Protein AF-A0A495ZZH0-F1 (afdb_monomer)

Radius of gyration: 15.78 Å; Cα contacts (8 Å, |Δi|>4): 90; chains: 1; bounding box: 33×30×44 Å

Structure (mmCIF, N/CA/C/O backbone):
data_AF-A0A495ZZH0-F1
#
_entry.id   AF-A0A495ZZH0-F1
#
loop_
_atom_site.group_PDB
_atom_site.id
_atom_site.type_symbol
_atom_site.label_atom_id
_atom_site.label_alt_id
_atom_site.label_comp_id
_atom_site.label_asym_id
_atom_site.label_entity_id
_atom_site.label_seq_id
_atom_site.pdbx_PDB_ins_code
_atom_site.Cartn_x
_atom_site.Cartn_y
_atom_site.Cartn_z
_atom_site.occupancy
_atom_site.B_iso_or_equiv
_atom_site.auth_seq_id
_atom_site.auth_comp_id
_atom_site.auth_asym_id
_atom_site.auth_atom_id
_atom_site.pdbx_PDB_model_num
ATOM 1 N N . MET A 1 1 ? 15.105 1.494 20.363 1.00 40.50 1 MET A N 1
ATOM 2 C CA . MET A 1 1 ? 13.890 0.752 20.747 1.00 40.50 1 MET A CA 1
ATOM 3 C C . MET A 1 1 ? 13.089 1.706 21.615 1.00 40.50 1 MET A C 1
ATOM 5 O O . MET A 1 1 ? 13.506 1.955 22.738 1.00 40.50 1 MET A O 1
ATOM 9 N N . THR A 1 2 ? 12.101 2.391 21.042 1.00 48.72 2 THR A N 1
ATOM 10 C CA . THR A 1 2 ? 11.281 3.404 21.731 1.00 48.72 2 THR A CA 1
ATOM 11 C C . THR A 1 2 ? 10.049 2.746 22.351 1.00 48.72 2 THR A C 1
ATOM 13 O O . THR A 1 2 ? 9.452 1.862 21.752 1.00 48.72 2 THR A O 1
ATOM 16 N N . ASN A 1 3 ? 9.722 3.152 23.578 1.00 58.16 3 ASN A N 1
ATOM 17 C CA . ASN A 1 3 ? 8.691 2.595 24.461 1.00 58.16 3 ASN A CA 1
ATOM 18 C C . ASN A 1 3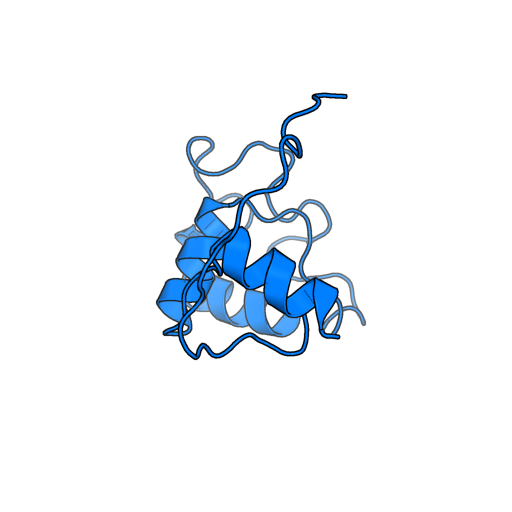 ? 7.304 3.231 24.197 1.00 58.16 3 ASN A C 1
ATOM 20 O O . ASN A 1 3 ? 6.589 3.542 25.146 1.00 58.16 3 ASN A O 1
ATOM 24 N N . ASP A 1 4 ? 6.971 3.506 22.927 1.00 65.31 4 ASP A N 1
ATOM 25 C CA . ASP A 1 4 ? 5.749 4.237 22.526 1.00 65.31 4 ASP A CA 1
ATOM 26 C C . ASP A 1 4 ? 4.458 3.410 22.689 1.00 65.31 4 ASP A C 1
ATOM 28 O O . ASP A 1 4 ? 3.361 3.956 22.658 1.00 65.31 4 ASP A O 1
ATOM 32 N N . GLU A 1 5 ? 4.581 2.108 22.956 1.00 69.19 5 GLU A N 1
ATOM 33 C CA . GLU A 1 5 ? 3.461 1.183 23.196 1.00 69.19 5 GLU A CA 1
ATOM 34 C C . GLU A 1 5 ? 2.855 1.312 24.616 1.00 69.19 5 GLU A C 1
ATOM 36 O O . GLU A 1 5 ? 1.923 0.592 24.978 1.00 69.19 5 GLU A O 1
ATOM 41 N N . GLN A 1 6 ? 3.377 2.214 25.462 1.00 73.62 6 GLN A N 1
ATOM 42 C CA . GLN A 1 6 ? 2.895 2.437 26.831 1.00 73.62 6 GLN A CA 1
ATOM 43 C C . GLN A 1 6 ? 2.411 3.880 27.073 1.00 73.62 6 GLN A C 1
ATOM 45 O O . GLN A 1 6 ? 3.005 4.832 26.567 1.00 73.62 6 GLN A O 1
ATOM 50 N N . PRO A 1 7 ? 1.406 4.090 27.951 1.00 83.81 7 PRO A N 1
ATOM 51 C CA . PRO A 1 7 ? 0.591 3.082 28.642 1.00 83.81 7 PRO A CA 1
ATO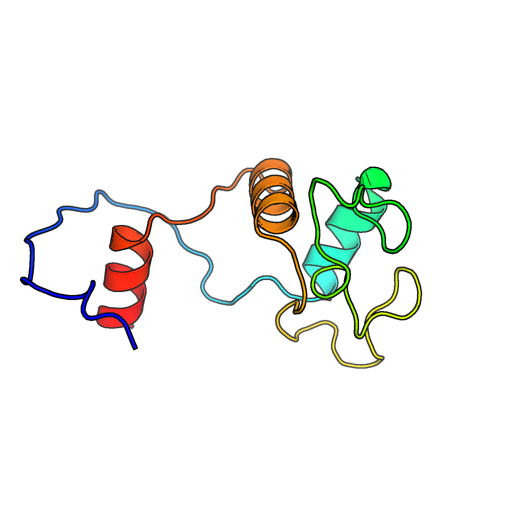M 52 C C . PRO A 1 7 ? -0.521 2.517 27.744 1.00 83.81 7 PRO A C 1
ATOM 54 O O . PRO A 1 7 ? -0.959 3.193 26.819 1.00 83.81 7 PRO A O 1
ATOM 57 N N . VAL A 1 8 ? -1.049 1.333 28.085 1.00 74.69 8 VAL A N 1
ATOM 58 C CA . VAL A 1 8 ? -2.230 0.749 27.419 1.00 74.69 8 VAL A CA 1
ATOM 59 C C . VAL A 1 8 ? -3.397 1.741 27.465 1.00 74.69 8 VAL A C 1
ATOM 61 O O . VAL A 1 8 ? -3.809 2.182 28.543 1.00 74.69 8 VAL A O 1
ATOM 64 N N . ARG A 1 9 ? -3.948 2.088 26.297 1.00 75.31 9 ARG A N 1
ATOM 65 C CA . ARG A 1 9 ? -5.106 2.984 26.162 1.00 75.31 9 ARG A CA 1
ATOM 66 C C . ARG A 1 9 ? -6.313 2.206 25.655 1.00 75.31 9 ARG A C 1
ATOM 68 O O . ARG A 1 9 ? -6.186 1.316 24.826 1.00 75.31 9 ARG A O 1
ATOM 75 N N . LYS A 1 10 ? -7.505 2.560 26.141 1.00 77.81 10 LYS A N 1
ATOM 76 C CA . LYS A 1 10 ? -8.757 2.057 25.561 1.00 77.81 10 LYS A CA 1
ATOM 77 C C . LYS A 1 10 ? -9.019 2.802 24.253 1.00 77.81 10 LYS A C 1
ATOM 79 O O . LYS A 1 10 ? -9.286 4.001 24.296 1.00 77.81 10 LYS A O 1
ATOM 84 N N . ALA A 1 11 ? -8.954 2.097 23.130 1.00 74.19 11 ALA A N 1
ATOM 85 C CA . ALA A 1 11 ? -9.400 2.581 21.830 1.00 74.19 11 ALA A CA 1
ATOM 86 C C . ALA A 1 11 ? -10.766 1.963 21.495 1.00 74.19 11 ALA A C 1
ATOM 88 O O . ALA A 1 11 ? -11.013 0.797 21.798 1.00 74.19 11 ALA A O 1
ATOM 89 N N . TYR A 1 12 ? -11.652 2.754 20.894 1.00 78.81 12 TYR A N 1
ATOM 90 C CA . TYR A 1 12 ? -12.906 2.273 20.320 1.00 78.81 12 TYR A CA 1
ATOM 91 C C . TYR A 1 12 ? -12.784 2.390 18.805 1.00 78.81 12 TYR A C 1
ATOM 93 O O . TYR A 1 12 ? -12.469 3.469 18.304 1.00 78.81 12 TYR A O 1
ATOM 101 N N . VAL A 1 13 ? -13.007 1.284 18.101 1.00 79.81 13 VAL A N 1
ATOM 102 C CA . VAL A 1 13 ? -13.044 1.229 16.637 1.00 79.81 13 VAL A CA 1
ATOM 103 C C . VAL A 1 13 ? -14.468 0.882 16.212 1.00 79.81 13 VAL A C 1
ATOM 105 O O . VAL A 1 13 ? -15.067 -0.050 16.751 1.00 79.81 13 VAL A O 1
ATOM 108 N N . ASP A 1 14 ? -15.033 1.668 15.296 1.00 85.69 14 ASP A N 1
ATOM 109 C CA . ASP A 1 14 ? -16.318 1.349 14.666 1.00 85.69 14 ASP A CA 1
ATOM 110 C C . ASP A 1 14 ? -16.163 0.139 13.735 1.00 85.69 14 ASP A C 1
ATOM 112 O O . ASP A 1 14 ? -15.050 -0.294 13.455 1.00 85.69 14 ASP A O 1
ATOM 116 N N . ALA A 1 15 ? -17.261 -0.422 13.224 1.00 86.94 15 ALA A N 1
ATOM 117 C CA . ALA A 1 15 ? -17.170 -1.499 12.240 1.00 86.94 15 ALA A CA 1
ATOM 118 C C . ALA A 1 15 ? -16.440 -1.024 10.967 1.00 86.94 15 ALA A C 1
ATOM 120 O O . ALA A 1 15 ? -16.832 -0.032 10.349 1.00 86.94 15 ALA A O 1
ATOM 121 N N . PHE A 1 16 ? -15.405 -1.757 10.553 1.00 87.19 16 PHE A N 1
ATOM 122 C CA . PHE A 1 16 ? -14.603 -1.464 9.366 1.00 87.19 16 PHE A CA 1
ATOM 123 C C . PHE A 1 16 ? -14.349 -2.732 8.543 1.00 87.19 16 PHE A C 1
ATOM 125 O O . PHE A 1 16 ? -14.496 -3.850 9.033 1.00 87.19 16 PHE A O 1
ATOM 132 N N . TYR A 1 17 ? -13.965 -2.543 7.279 1.00 86.94 17 TYR A N 1
ATOM 133 C CA . TYR A 1 17 ? -13.447 -3.609 6.424 1.00 86.94 17 TYR A CA 1
ATOM 134 C C . TYR A 1 17 ? -11.925 -3.494 6.352 1.00 86.94 17 TYR A C 1
ATOM 136 O O . TYR A 1 17 ? -11.396 -2.389 6.213 1.00 86.94 17 TYR A O 1
ATOM 144 N N . MET A 1 18 ? -11.236 -4.629 6.402 1.00 87.00 18 MET A N 1
ATOM 145 C CA . MET A 1 18 ? -9.798 -4.732 6.177 1.00 87.00 18 MET A CA 1
ATOM 146 C C . MET A 1 18 ? -9.539 -5.882 5.212 1.00 87.00 18 MET A C 1
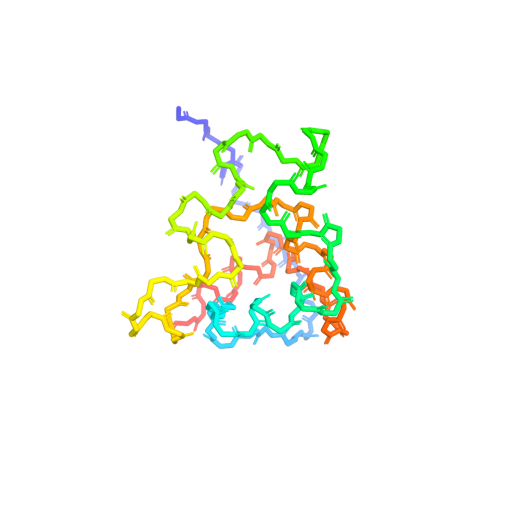ATOM 148 O O . MET A 1 18 ? -10.248 -6.890 5.243 1.00 87.00 18 MET A O 1
ATOM 152 N N . ASP A 1 19 ? -8.560 -5.700 4.330 1.00 86.81 19 ASP A N 1
ATOM 153 C CA . ASP A 1 19 ? -8.147 -6.765 3.424 1.00 86.81 19 ASP A CA 1
ATOM 154 C C . ASP A 1 19 ? -7.612 -7.944 4.247 1.00 86.81 19 ASP A C 1
ATOM 156 O O . ASP A 1 19 ? -6.819 -7.755 5.167 1.00 86.81 19 ASP A O 1
ATOM 160 N N . GLU A 1 20 ? -8.069 -9.153 3.915 1.00 87.06 20 GLU A N 1
ATOM 161 C CA . GLU A 1 20 ? -7.662 -10.392 4.594 1.00 87.06 20 GLU A CA 1
ATOM 162 C C . GLU A 1 20 ? -6.168 -10.683 4.405 1.00 87.06 20 GLU A C 1
ATOM 164 O O . GLU A 1 20 ? -5.518 -11.247 5.280 1.00 87.06 20 GLU A O 1
ATOM 169 N N . THR A 1 21 ? -5.616 -10.272 3.263 1.00 88.69 21 THR A N 1
ATOM 170 C CA . THR A 1 21 ? -4.203 -10.427 2.921 1.00 88.69 21 THR A CA 1
ATOM 171 C C . THR A 1 21 ? -3.595 -9.083 2.563 1.00 88.69 21 THR A C 1
ATOM 173 O O . THR A 1 21 ? -4.291 -8.165 2.122 1.00 88.69 21 THR A O 1
ATOM 176 N N . GLU A 1 22 ? -2.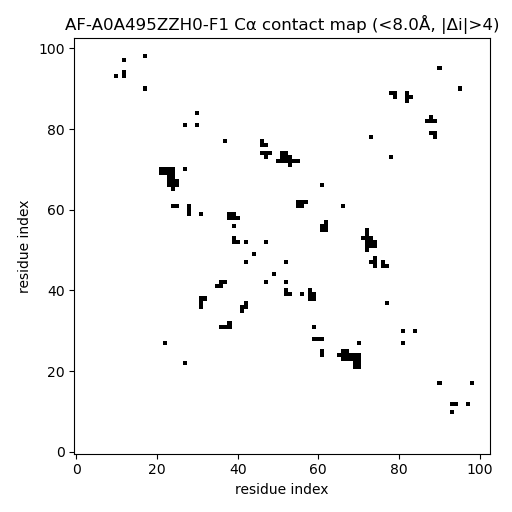275 -8.972 2.661 1.00 89.69 22 GLU A N 1
ATOM 177 C CA . GLU A 1 22 ? -1.571 -7.812 2.140 1.00 89.69 22 GLU A CA 1
ATOM 178 C C . GLU A 1 22 ? -1.779 -7.654 0.628 1.00 89.69 22 GLU A C 1
ATOM 180 O O . GLU A 1 22 ? -2.044 -8.609 -0.110 1.00 89.69 22 GLU A O 1
ATOM 185 N N . VAL A 1 23 ? -1.602 -6.420 0.155 1.00 91.00 23 VAL A N 1
ATOM 186 C CA . VAL A 1 23 ? -1.648 -6.102 -1.272 1.00 91.00 23 VAL A CA 1
ATOM 187 C C . VAL A 1 23 ? -0.566 -6.887 -2.005 1.00 91.00 23 VAL A C 1
ATOM 189 O O . VAL A 1 23 ? 0.621 -6.790 -1.679 1.00 91.00 23 VAL A O 1
ATOM 192 N N . THR A 1 24 ? -0.965 -7.640 -3.024 1.00 92.75 24 THR A N 1
ATOM 193 C CA . THR A 1 24 ? -0.040 -8.486 -3.776 1.00 92.75 24 THR A CA 1
ATOM 194 C C . THR A 1 24 ? 0.752 -7.693 -4.813 1.00 92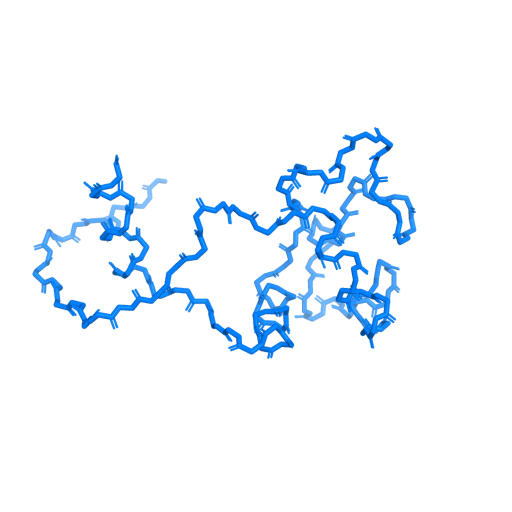.75 24 THR A C 1
ATOM 196 O O . THR A 1 24 ? 0.338 -6.627 -5.283 1.00 92.75 24 THR A O 1
ATOM 199 N N . ASN A 1 25 ? 1.892 -8.237 -5.242 1.00 89.75 25 ASN A N 1
ATOM 200 C CA . ASN A 1 25 ? 2.670 -7.676 -6.345 1.00 89.75 25 ASN A CA 1
ATOM 201 C C . ASN A 1 25 ? 1.833 -7.533 -7.630 1.00 89.75 25 ASN A C 1
ATOM 203 O O . ASN A 1 25 ? 2.003 -6.561 -8.368 1.00 89.75 25 ASN A O 1
ATOM 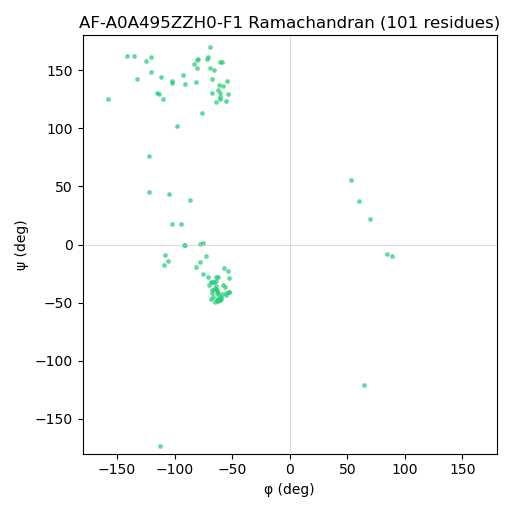207 N N . ALA A 1 26 ? 0.927 -8.477 -7.910 1.00 89.69 26 ALA A N 1
ATOM 208 C CA . ALA A 1 26 ? 0.037 -8.414 -9.067 1.00 89.69 26 ALA A CA 1
ATOM 209 C C . ALA A 1 26 ? -0.936 -7.230 -8.981 1.00 89.69 26 ALA A C 1
ATOM 211 O O . ALA A 1 26 ? -0.990 -6.433 -9.916 1.00 89.69 26 ALA A O 1
ATOM 212 N N . GLN A 1 27 ? -1.615 -7.063 -7.843 1.00 91.06 27 GLN A N 1
ATOM 213 C CA . GLN A 1 27 ? -2.540 -5.949 -7.615 1.00 91.06 27 GLN A CA 1
ATOM 214 C C . GLN A 1 27 ? -1.823 -4.597 -7.698 1.00 91.06 27 GLN A C 1
ATOM 216 O O . GLN A 1 27 ? -2.273 -3.668 -8.367 1.00 91.06 27 GLN A O 1
ATOM 221 N N . PHE A 1 28 ? -0.650 -4.489 -7.071 1.00 89.56 28 PHE A N 1
ATOM 222 C CA . PHE A 1 28 ? 0.117 -3.249 -7.110 1.00 89.56 28 PHE A CA 1
ATOM 223 C C . PHE A 1 28 ? 0.622 -2.927 -8.526 1.00 89.56 28 PHE A C 1
ATOM 225 O O . PHE A 1 28 ? 0.702 -1.762 -8.911 1.00 89.56 28 PHE A O 1
ATOM 232 N N . LYS A 1 29 ? 0.924 -3.941 -9.348 1.00 89.94 29 LYS A N 1
ATOM 233 C CA . LYS A 1 29 ? 1.320 -3.736 -10.749 1.00 89.94 29 LYS A CA 1
ATOM 234 C C . LYS A 1 29 ? 0.202 -3.109 -11.582 1.00 89.94 29 LYS A C 1
ATOM 236 O O . LYS A 1 29 ? 0.506 -2.263 -12.420 1.00 89.94 29 LYS A O 1
ATOM 241 N N . GLU A 1 30 ? -1.053 -3.492 -11.361 1.00 91.38 30 GLU A N 1
ATOM 242 C CA . GLU A 1 30 ? -2.210 -2.890 -12.043 1.00 91.38 30 GLU A CA 1
ATOM 243 C C . GLU A 1 30 ? -2.302 -1.392 -11.732 1.00 91.38 30 GLU A C 1
ATOM 245 O O . GLU A 1 30 ? -2.317 -0.565 -12.647 1.00 91.38 30 GLU A O 1
ATOM 250 N N . PHE A 1 31 ? -2.185 -1.033 -10.452 1.00 91.50 31 PHE A N 1
ATOM 251 C CA . PHE A 1 31 ? -2.103 0.360 -10.019 1.00 91.50 31 PHE A CA 1
ATOM 252 C C . PHE A 1 31 ? -0.967 1.133 -10.708 1.00 91.50 31 PHE A C 1
ATOM 254 O O . PHE A 1 31 ? -1.168 2.267 -11.147 1.00 91.50 31 PHE A O 1
ATOM 261 N N . LEU A 1 32 ? 0.221 0.534 -10.844 1.00 89.12 32 LEU A N 1
ATOM 262 C CA . LEU A 1 32 ? 1.365 1.161 -11.517 1.00 89.12 32 LEU A CA 1
ATOM 263 C C . LEU A 1 32 ? 1.153 1.351 -13.023 1.00 89.12 32 LEU A C 1
ATOM 265 O O . LEU A 1 32 ? 1.707 2.291 -13.601 1.00 89.12 32 LEU A O 1
ATOM 269 N N . ILE A 1 33 ? 0.406 0.458 -13.675 1.00 89.00 33 ILE A N 1
ATOM 270 C CA . ILE A 1 33 ? 0.055 0.579 -15.097 1.00 89.00 33 ILE A CA 1
ATOM 271 C C . ILE A 1 33 ? -0.869 1.783 -15.297 1.00 89.00 33 ILE A C 1
ATOM 273 O O . ILE A 1 33 ? -0.614 2.597 -16.186 1.00 89.00 33 ILE A O 1
ATOM 277 N N . GLU A 1 34 ? -1.877 1.942 -14.440 1.00 90.25 34 GLU A N 1
ATOM 278 C CA . GLU A 1 34 ? -2.814 3.070 -14.506 1.00 90.25 34 GLU A CA 1
ATOM 279 C C . GLU A 1 34 ? -2.223 4.385 -13.989 1.00 90.25 34 GLU A C 1
ATOM 281 O O . GLU A 1 34 ? -2.612 5.468 -14.428 1.00 90.25 34 GLU A O 1
ATOM 286 N N . ASN A 1 35 ? -1.223 4.311 -13.108 1.00 88.94 35 ASN A N 1
ATOM 287 C CA . ASN A 1 35 ? -0.573 5.476 -12.525 1.00 88.94 35 ASN A CA 1
ATOM 288 C C . ASN A 1 35 ? 0.939 5.487 -12.796 1.00 88.94 35 ASN A C 1
ATOM 290 O O . ASN A 1 35 ? 1.742 5.297 -11.875 1.00 88.94 35 ASN A O 1
ATOM 294 N N . PRO A 1 36 ? 1.374 5.831 -14.025 1.00 86.88 36 PRO A N 1
ATOM 295 C CA . PRO A 1 36 ? 2.786 5.818 -14.398 1.00 86.88 36 PRO A CA 1
ATOM 296 C C . PRO A 1 36 ? 3.697 6.693 -13.529 1.00 86.88 36 PRO A C 1
ATOM 298 O O . PRO A 1 36 ? 4.905 6.476 -13.498 1.00 86.88 36 PRO A O 1
ATOM 301 N N . ARG A 1 37 ? 3.143 7.683 -12.815 1.00 85.25 37 ARG A N 1
ATOM 302 C CA . ARG A 1 37 ? 3.891 8.531 -11.870 1.00 85.25 37 ARG A CA 1
ATOM 303 C C . ARG A 1 37 ? 4.492 7.741 -10.700 1.00 85.25 37 ARG A C 1
ATOM 305 O O . ARG A 1 37 ? 5.515 8.144 -10.162 1.00 85.25 37 ARG A O 1
ATOM 312 N N . TRP A 1 38 ? 3.869 6.622 -10.329 1.00 85.31 38 TRP A N 1
ATOM 313 C CA . TRP A 1 38 ? 4.306 5.762 -9.230 1.00 85.31 38 TRP A CA 1
ATOM 314 C C . TRP A 1 38 ? 5.246 4.641 -9.690 1.00 85.31 38 TRP A C 1
ATOM 316 O O . TRP A 1 38 ? 5.721 3.862 -8.872 1.00 85.31 38 TRP A O 1
ATOM 326 N N . GLN A 1 39 ? 5.559 4.558 -10.988 1.00 83.88 39 GLN A N 1
ATOM 327 C CA . GLN A 1 39 ? 6.471 3.545 -11.517 1.00 83.88 39 GLN A CA 1
ATOM 328 C C . GLN A 1 39 ? 7.915 3.780 -11.068 1.00 83.88 39 GLN A C 1
ATOM 330 O O . GLN A 1 39 ? 8.372 4.912 -10.862 1.00 83.88 39 GLN A O 1
ATOM 335 N N . LYS A 1 40 ? 8.677 2.685 -10.988 1.00 77.31 40 LYS A N 1
ATOM 336 C CA . LYS A 1 40 ? 10.109 2.724 -10.685 1.00 77.31 40 LYS A CA 1
ATOM 337 C C . LYS A 1 40 ? 10.842 3.675 -11.640 1.00 77.31 40 LYS A C 1
ATOM 339 O O . LYS A 1 40 ? 10.693 3.597 -12.856 1.00 77.31 40 LYS A O 1
ATOM 344 N N . GLY A 1 41 ? 11.632 4.587 -11.073 1.00 76.12 41 GLY A N 1
ATOM 345 C CA . GLY A 1 41 ? 12.368 5.617 -11.818 1.00 76.12 41 GLY A CA 1
ATOM 346 C C . GLY A 1 41 ? 11.569 6.885 -12.142 1.00 76.12 41 GLY A C 1
ATOM 347 O O . GLY A 1 41 ? 12.168 7.858 -12.589 1.00 76.12 41 GLY A O 1
ATOM 348 N N . ARG A 1 42 ? 10.253 6.904 -11.884 1.00 77.75 42 ARG A N 1
ATOM 349 C CA . ARG A 1 42 ? 9.382 8.084 -12.049 1.00 77.75 42 ARG A CA 1
ATOM 350 C C . ARG A 1 42 ? 8.909 8.690 -10.729 1.00 77.75 42 ARG A C 1
ATOM 352 O O . ARG A 1 42 ? 8.512 9.851 -10.719 1.00 77.75 42 ARG A O 1
ATOM 359 N N . ILE A 1 43 ? 8.993 7.936 -9.630 1.00 78.44 43 ILE A N 1
ATOM 360 C CA . ILE A 1 43 ? 8.681 8.444 -8.291 1.00 78.44 43 ILE A CA 1
ATOM 361 C C . ILE A 1 43 ? 9.681 9.545 -7.911 1.00 78.44 43 ILE A C 1
ATOM 363 O O . ILE A 1 43 ? 10.893 9.306 -7.866 1.00 78.44 43 ILE A O 1
ATOM 367 N N . ASP A 1 44 ? 9.163 10.735 -7.604 1.00 76.19 44 ASP A N 1
ATOM 368 C CA . ASP A 1 44 ? 9.954 11.841 -7.062 1.00 76.19 44 ASP A CA 1
ATOM 369 C C . ASP A 1 44 ? 10.561 11.430 -5.709 1.00 76.19 44 ASP A C 1
ATOM 371 O O . ASP A 1 44 ? 9.892 10.836 -4.858 1.00 76.19 44 ASP A O 1
ATOM 375 N N . SER A 1 45 ? 11.830 11.775 -5.484 1.00 72.94 45 SER A N 1
ATOM 376 C CA . SER A 1 45 ? 12.514 11.558 -4.204 1.00 72.94 45 SER A CA 1
ATOM 377 C C . SER A 1 45 ? 11.790 12.141 -2.998 1.00 72.94 45 SER A C 1
ATOM 379 O O . SER A 1 45 ? 11.983 11.642 -1.897 1.00 72.94 45 SER A O 1
ATOM 381 N N . LYS A 1 46 ? 10.929 13.142 -3.196 1.00 78.31 46 LYS A N 1
ATOM 382 C CA . LYS A 1 46 ? 10.074 13.706 -2.147 1.00 78.31 46 LYS A CA 1
ATOM 383 C C . LYS A 1 46 ? 9.046 12.712 -1.602 1.00 78.31 46 LYS A C 1
ATOM 385 O O . LYS A 1 46 ? 8.647 12.838 -0.451 1.00 78.31 46 LYS A O 1
ATOM 390 N N . PHE A 1 47 ? 8.619 11.744 -2.414 1.00 73.44 47 PHE A N 1
ATOM 391 C CA . PHE A 1 47 ? 7.578 10.774 -2.058 1.00 73.44 47 PHE A CA 1
ATOM 392 C C . PHE A 1 47 ? 8.125 9.360 -1.826 1.00 73.44 47 PHE A C 1
ATOM 394 O O . PHE A 1 47 ? 7.385 8.486 -1.370 1.00 73.44 47 PHE A O 1
ATOM 401 N N . ALA A 1 48 ? 9.403 9.113 -2.131 1.00 71.81 48 ALA A N 1
ATOM 402 C CA . ALA A 1 48 ? 10.076 7.859 -1.814 1.00 71.81 48 ALA A CA 1
ATOM 403 C C . ALA A 1 48 ? 11.605 8.004 -1.752 1.00 71.81 48 ALA A C 1
ATOM 405 O O . ALA A 1 48 ? 12.264 8.347 -2.749 1.00 71.81 48 ALA A O 1
ATOM 406 N N . ASP A 1 49 ? 12.180 7.603 -0.615 1.00 69.06 49 ASP A N 1
ATOM 407 C CA . ASP A 1 49 ? 13.617 7.347 -0.513 1.00 69.06 49 ASP A CA 1
ATOM 408 C C . ASP A 1 49 ? 14.051 6.268 -1.502 1.00 69.06 49 ASP A C 1
ATOM 410 O O . ASP A 1 49 ? 13.261 5.415 -1.907 1.00 69.06 49 ASP A O 1
ATOM 414 N N . ALA A 1 50 ? 15.338 6.256 -1.856 1.00 66.31 50 ALA A N 1
ATOM 415 C CA . ALA A 1 50 ? 15.913 5.270 -2.775 1.00 66.31 50 ALA A CA 1
ATOM 416 C C . ALA A 1 50 ? 15.612 3.810 -2.372 1.00 66.31 50 ALA A C 1
ATOM 418 O O . ALA A 1 50 ? 15.493 2.944 -3.237 1.00 66.31 50 ALA A O 1
ATOM 419 N N . LYS A 1 51 ? 15.432 3.554 -1.068 1.00 68.69 51 LYS A N 1
ATOM 420 C CA . LYS A 1 51 ? 15.050 2.251 -0.507 1.00 68.69 51 LYS A CA 1
ATOM 421 C C . LYS A 1 51 ? 13.613 1.834 -0.862 1.00 68.69 51 LYS A C 1
ATOM 423 O O . LYS A 1 51 ? 13.367 0.646 -1.034 1.00 68.69 51 LYS A O 1
ATOM 428 N N . TYR A 1 52 ? 12.682 2.779 -1.002 1.00 68.19 52 TYR A N 1
ATOM 429 C CA . TYR A 1 52 ? 11.239 2.538 -1.158 1.00 68.19 52 TYR A CA 1
ATOM 430 C C . TYR A 1 52 ? 10.756 2.755 -2.601 1.00 68.19 52 TYR A C 1
ATOM 432 O O . TYR A 1 52 ? 9.738 3.397 -2.849 1.00 68.19 52 TYR A O 1
ATOM 440 N N . ARG A 1 53 ? 11.527 2.255 -3.574 1.00 73.06 53 ARG A N 1
ATOM 441 C CA . ARG A 1 53 ? 11.248 2.383 -5.018 1.00 73.06 53 ARG A CA 1
ATOM 442 C C . ARG A 1 53 ? 11.154 1.028 -5.703 1.00 73.06 53 ARG A C 1
ATOM 444 O O . ARG A 1 53 ? 11.764 0.834 -6.758 1.00 73.06 53 ARG A O 1
ATOM 451 N N . LEU A 1 54 ? 10.442 0.086 -5.079 1.00 71.88 54 LEU A N 1
ATOM 452 C CA . LEU A 1 54 ? 10.276 -1.272 -5.602 1.00 71.88 54 LEU A CA 1
ATOM 453 C C . LEU A 1 54 ? 11.650 -1.885 -5.904 1.00 71.88 54 LEU A C 1
ATOM 455 O O . LEU A 1 54 ? 11.977 -2.225 -7.044 1.00 71.88 54 LEU A O 1
ATOM 459 N N . LEU A 1 55 ? 12.521 -1.909 -4.891 1.00 70.62 55 LEU A N 1
ATOM 460 C CA . LEU A 1 55 ? 13.947 -2.212 -5.048 1.00 70.62 55 LEU A CA 1
ATOM 461 C C . LEU A 1 55 ? 14.177 -3.532 -5.802 1.00 70.62 55 LEU A C 1
ATOM 463 O O . LEU A 1 55 ? 15.010 -3.567 -6.706 1.00 70.62 55 LEU A O 1
ATOM 467 N N . LEU A 1 56 ? 13.366 -4.548 -5.494 1.00 72.69 56 LEU A N 1
ATOM 468 C CA . LEU A 1 56 ? 13.414 -5.888 -6.086 1.00 72.69 56 LEU A CA 1
ATOM 469 C C . LEU A 1 56 ? 12.798 -5.989 -7.490 1.00 72.69 56 LEU A C 1
ATOM 471 O O . LEU A 1 56 ? 13.027 -6.967 -8.196 1.00 72.69 56 LEU A O 1
ATOM 475 N N . TRP A 1 57 ? 12.019 -4.997 -7.919 1.00 79.38 57 TRP A N 1
ATOM 476 C CA . TRP A 1 57 ? 11.355 -5.031 -9.219 1.00 79.38 57 TRP A CA 1
ATOM 477 C C . TRP A 1 57 ? 12.314 -4.619 -10.335 1.00 79.38 57 TRP A C 1
ATOM 479 O O . TRP A 1 57 ? 13.083 -3.661 -10.203 1.00 79.38 57 TRP A O 1
ATOM 489 N N . THR A 1 58 ? 12.241 -5.300 -11.475 1.00 79.12 58 THR A N 1
ATOM 490 C CA . THR A 1 58 ? 13.019 -4.944 -12.667 1.00 79.12 58 THR A CA 1
ATOM 491 C C . THR A 1 58 ? 12.134 -4.120 -13.597 1.00 79.12 58 THR A C 1
ATOM 493 O O . THR A 1 58 ? 11.243 -4.641 -14.269 1.00 79.12 58 THR A O 1
ATOM 496 N N . GLY A 1 59 ? 12.337 -2.800 -13.600 1.00 78.25 59 GLY A N 1
ATOM 497 C CA . GLY A 1 59 ? 11.423 -1.867 -14.263 1.00 78.25 59 GLY A CA 1
ATOM 498 C C . GLY A 1 59 ? 10.048 -1.878 -13.591 1.00 78.25 59 GLY A C 1
ATOM 499 O O . GLY A 1 59 ? 9.953 -1.603 -12.398 1.00 78.25 59 GLY A O 1
ATOM 500 N N . ASN A 1 60 ? 9.002 -2.212 -14.353 1.00 77.62 60 ASN A N 1
ATOM 501 C CA . ASN A 1 60 ? 7.622 -2.320 -13.860 1.00 77.62 60 ASN A CA 1
ATOM 502 C C . ASN A 1 60 ? 7.165 -3.778 -13.645 1.00 77.62 60 ASN A C 1
ATOM 504 O O . ASN A 1 60 ? 5.968 -4.062 -13.605 1.00 77.62 60 ASN A O 1
ATOM 508 N N . ASN A 1 61 ? 8.113 -4.718 -13.571 1.00 80.94 61 ASN A N 1
ATOM 509 C CA . ASN A 1 61 ? 7.838 -6.136 -13.362 1.00 80.94 61 ASN A CA 1
ATOM 510 C C . ASN A 1 61 ? 8.406 -6.607 -12.018 1.00 80.94 61 ASN A C 1
ATOM 512 O O . ASN A 1 61 ? 9.581 -6.381 -11.718 1.00 80.94 61 ASN A O 1
ATOM 516 N N . TYR A 1 62 ? 7.563 -7.285 -11.241 1.00 83.75 62 TYR A N 1
ATOM 517 C CA . TYR A 1 62 ? 7.960 -8.053 -10.063 1.00 83.75 62 TYR A CA 1
ATOM 518 C C . TYR A 1 62 ? 8.727 -9.331 -10.460 1.00 83.75 62 TYR A C 1
ATOM 520 O O . TYR A 1 62 ? 8.637 -9.756 -11.620 1.00 83.75 62 TYR A O 1
ATOM 528 N N . PRO A 1 63 ? 9.485 -9.947 -9.532 1.00 83.19 63 PRO A N 1
ATOM 529 C CA . PRO A 1 63 ? 10.162 -11.220 -9.775 1.00 83.19 63 PRO A CA 1
ATOM 530 C C . PRO A 1 63 ? 9.197 -12.312 -10.260 1.00 83.19 63 PRO A C 1
ATOM 532 O O . PRO A 1 63 ? 8.058 -12.412 -9.802 1.00 83.19 63 PRO A O 1
ATOM 535 N N . SER A 1 64 ? 9.636 -13.134 -11.216 1.00 82.19 64 SER A N 1
ATOM 536 C CA . SER A 1 64 ? 8.780 -14.175 -11.803 1.00 82.19 64 SER A CA 1
ATOM 537 C C . SER A 1 64 ? 8.309 -15.167 -10.736 1.00 82.19 64 SER A C 1
ATOM 539 O O . SER A 1 64 ? 9.121 -15.681 -9.973 1.00 82.19 64 SER A O 1
ATOM 541 N N . GLY A 1 65 ? 7.004 -15.447 -10.699 1.00 84.31 65 GLY A N 1
ATOM 542 C CA . GLY A 1 65 ? 6.387 -16.330 -9.703 1.00 84.31 65 GLY A CA 1
ATOM 543 C C . GLY A 1 65 ? 5.938 -15.637 -8.413 1.00 84.31 65 GLY A C 1
ATOM 544 O O . GLY A 1 65 ? 5.180 -16.230 -7.657 1.00 84.31 65 GLY A O 1
ATOM 545 N N . GLU A 1 66 ? 6.295 -14.368 -8.191 1.00 87.12 66 GLU A N 1
ATOM 546 C CA . GLU A 1 66 ? 5.947 -13.643 -6.958 1.00 87.12 66 GLU A CA 1
ATOM 547 C C . GLU A 1 66 ? 4.661 -12.806 -7.065 1.00 87.12 66 GLU A C 1
ATOM 549 O O . GLU A 1 66 ? 4.422 -11.916 -6.254 1.00 87.12 66 GLU A O 1
ATOM 554 N N . GLY A 1 67 ? 3.800 -13.069 -8.052 1.00 86.81 67 G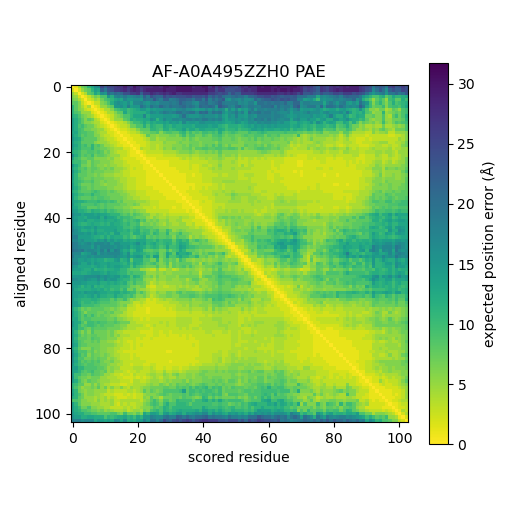LY A N 1
ATOM 555 C CA . GLY A 1 67 ? 2.582 -12.276 -8.276 1.00 86.81 67 GLY A CA 1
ATOM 556 C C . GLY A 1 67 ? 1.634 -12.241 -7.071 1.00 86.81 67 GLY A C 1
ATOM 557 O O . GLY A 1 67 ? 1.052 -11.197 -6.796 1.00 86.81 67 GLY A O 1
ATOM 558 N N . ASN A 1 68 ? 1.546 -13.346 -6.323 1.00 89.31 68 ASN A N 1
ATOM 559 C CA . ASN A 1 68 ? 0.700 -13.475 -5.129 1.00 89.31 68 ASN A CA 1
ATOM 560 C C . ASN A 1 68 ? 1.418 -13.088 -3.826 1.00 89.31 68 ASN A C 1
ATOM 562 O O . ASN A 1 68 ? 0.827 -13.181 -2.757 1.00 89.31 68 ASN A O 1
ATOM 566 N N . HIS A 1 69 ? 2.691 -12.697 -3.894 1.00 88.19 69 HIS A N 1
ATOM 567 C CA . HIS A 1 69 ? 3.444 -12.287 -2.713 1.00 88.19 69 HIS A CA 1
ATOM 568 C C . HIS A 1 69 ? 3.102 -10.843 -2.338 1.00 88.19 69 HIS A C 1
ATOM 570 O O . HIS A 1 69 ? 2.779 -10.053 -3.235 1.00 88.19 69 HIS A O 1
ATOM 576 N N . PRO A 1 70 ? 3.213 -10.479 -1.048 1.00 90.25 70 PRO A N 1
ATOM 577 C CA . PRO A 1 70 ? 3.020 -9.106 -0.609 1.00 90.25 70 PRO A CA 1
ATOM 578 C C . PRO A 1 70 ? 3.993 -8.173 -1.330 1.00 90.25 70 PRO A C 1
ATOM 580 O O . PRO A 1 70 ? 5.185 -8.471 -1.469 1.00 90.25 70 PRO A O 1
ATOM 583 N N . VAL A 1 71 ? 3.492 -7.024 -1.781 1.00 90.00 71 VAL A N 1
ATOM 584 C CA . VAL A 1 71 ? 4.348 -5.997 -2.368 1.00 90.00 71 VAL A CA 1
ATOM 585 C C . VAL A 1 71 ? 5.261 -5.407 -1.295 1.00 90.00 71 VAL A C 1
ATOM 587 O O . VAL A 1 71 ? 4.832 -5.017 -0.212 1.00 90.00 71 VAL A O 1
ATOM 590 N N . THR A 1 72 ? 6.555 -5.334 -1.596 1.00 87.50 72 THR A N 1
ATOM 591 C CA . THR A 1 72 ? 7.577 -4.836 -0.667 1.00 87.50 72 THR A CA 1
ATOM 592 C C . THR A 1 72 ? 8.306 -3.625 -1.242 1.00 87.50 72 THR A C 1
ATOM 594 O O . THR A 1 72 ? 8.289 -3.370 -2.447 1.00 87.50 72 THR A O 1
ATOM 597 N N . TYR A 1 73 ? 8.976 -2.860 -0.370 1.00 85.00 73 TYR A N 1
ATOM 598 C CA . TYR A 1 73 ? 9.719 -1.644 -0.740 1.00 85.00 73 TYR A CA 1
ATOM 599 C C . TYR A 1 73 ? 8.845 -0.556 -1.384 1.00 85.00 73 TYR A C 1
ATOM 601 O O . TYR A 1 73 ? 9.291 0.152 -2.293 1.00 85.00 73 TYR A O 1
ATOM 609 N N . VAL A 1 74 ? 7.614 -0.419 -0.893 1.00 85.94 74 VAL A N 1
ATOM 610 C CA . VAL A 1 74 ? 6.693 0.677 -1.214 1.00 85.94 74 VAL A CA 1
ATOM 611 C C . VAL A 1 74 ? 6.840 1.800 -0.189 1.00 85.94 74 VAL A C 1
ATOM 613 O O . VAL A 1 74 ? 7.130 1.549 0.980 1.00 85.94 74 VAL A O 1
ATOM 616 N N . SER A 1 75 ? 6.682 3.051 -0.619 1.00 86.94 75 SER A N 1
ATOM 617 C CA . SER A 1 75 ? 6.623 4.184 0.307 1.00 86.94 75 SER A CA 1
ATOM 618 C C . SER A 1 75 ? 5.209 4.344 0.860 1.00 86.94 75 SER A C 1
ATOM 620 O O . SER A 1 75 ? 4.236 3.981 0.193 1.00 86.94 75 SER A O 1
ATOM 622 N N . TRP A 1 76 ? 5.079 4.952 2.043 1.00 84.88 76 TRP A N 1
ATOM 623 C CA . TRP A 1 76 ? 3.772 5.253 2.640 1.00 84.88 76 TRP A CA 1
ATOM 624 C C . TRP A 1 76 ? 2.858 6.030 1.677 1.00 84.88 76 TRP A C 1
ATOM 626 O O . TRP A 1 76 ? 1.693 5.684 1.513 1.00 84.88 76 TRP A O 1
ATOM 636 N N . TYR A 1 77 ? 3.414 6.998 0.940 1.00 87.00 77 TYR A N 1
ATOM 637 C CA . TYR A 1 77 ? 2.675 7.763 -0.069 1.00 87.00 77 TYR A CA 1
ATOM 638 C C . TYR A 1 77 ? 2.143 6.894 -1.212 1.00 87.00 77 TYR A C 1
ATOM 640 O O . TYR A 1 77 ? 1.010 7.081 -1.646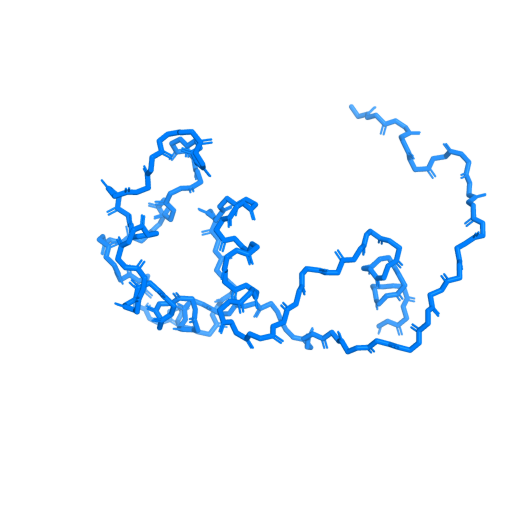 1.00 87.00 77 TYR A O 1
ATOM 648 N N . SER A 1 78 ? 2.939 5.937 -1.695 1.00 87.62 78 SER A N 1
ATOM 649 C CA . SER A 1 78 ? 2.492 5.018 -2.747 1.00 87.62 78 SER A CA 1
ATOM 650 C C . SER A 1 78 ? 1.434 4.029 -2.248 1.00 87.62 78 SER A C 1
ATOM 652 O O . SER A 1 78 ? 0.505 3.724 -2.988 1.00 87.62 78 SER A O 1
ATOM 654 N N . ALA A 1 79 ? 1.522 3.590 -0.987 1.00 89.00 79 ALA A N 1
ATOM 655 C CA . ALA A 1 79 ? 0.508 2.744 -0.362 1.00 89.00 79 ALA A CA 1
ATOM 656 C C . ALA A 1 79 ? -0.818 3.500 -0.169 1.00 89.00 79 ALA A C 1
ATOM 658 O O . ALA A 1 79 ? -1.882 2.965 -0.469 1.00 89.00 79 ALA A O 1
ATOM 659 N N . MET A 1 80 ? -0.753 4.765 0.255 1.00 89.00 80 MET A N 1
ATOM 660 C CA . MET A 1 80 ? -1.923 5.638 0.358 1.00 89.00 80 MET A CA 1
ATOM 661 C C . MET A 1 80 ? -2.563 5.877 -1.014 1.00 89.00 80 MET A C 1
ATOM 663 O O . MET A 1 80 ? -3.764 5.688 -1.163 1.00 89.00 80 MET A O 1
ATOM 667 N N . ALA A 1 81 ? -1.765 6.209 -2.032 1.00 90.00 81 ALA A N 1
ATOM 668 C CA . ALA A 1 81 ? -2.267 6.417 -3.389 1.00 90.00 81 ALA A CA 1
ATOM 669 C C . ALA A 1 81 ? -2.869 5.142 -4.002 1.00 90.00 81 ALA A C 1
ATOM 671 O O . ALA A 1 81 ? -3.852 5.226 -4.736 1.00 90.00 81 ALA A O 1
ATOM 672 N N . TYR A 1 82 ? -2.304 3.968 -3.699 1.00 91.06 82 TYR A N 1
ATOM 673 C CA . TYR A 1 82 ? -2.896 2.684 -4.069 1.00 91.06 82 TYR A CA 1
ATOM 674 C C . TYR A 1 82 ? -4.254 2.490 -3.393 1.00 91.06 82 TYR A C 1
ATOM 676 O O . TYR A 1 82 ? -5.220 2.142 -4.066 1.00 91.06 82 TYR A O 1
ATOM 684 N N . ALA A 1 83 ? -4.339 2.739 -2.081 1.00 91.38 83 ALA A N 1
ATOM 685 C CA . ALA A 1 83 ? -5.587 2.602 -1.342 1.00 91.38 83 ALA A CA 1
ATOM 686 C C . ALA A 1 83 ? -6.664 3.531 -1.918 1.00 91.38 83 ALA A C 1
ATOM 688 O O . ALA A 1 83 ? -7.751 3.059 -2.228 1.00 91.38 83 ALA A O 1
ATOM 689 N N . GLU A 1 84 ? -6.340 4.803 -2.164 1.00 90.94 84 GLU A N 1
ATOM 690 C CA . GLU A 1 84 ? -7.253 5.762 -2.795 1.00 90.94 84 GLU A CA 1
ATOM 691 C C . GLU A 1 84 ? -7.702 5.310 -4.193 1.00 90.94 84 GLU A C 1
ATOM 693 O O . GLU A 1 84 ? -8.893 5.353 -4.499 1.00 90.94 84 GLU A O 1
ATOM 698 N N . TRP A 1 85 ? -6.773 4.840 -5.033 1.00 91.94 85 TRP A N 1
ATOM 699 C CA . TRP A 1 85 ? -7.086 4.330 -6.372 1.00 91.94 85 TRP A CA 1
ATOM 700 C C . TRP A 1 85 ? -7.990 3.089 -6.324 1.00 91.94 85 TRP A C 1
ATOM 702 O O . TRP A 1 85 ? -8.927 2.983 -7.110 1.00 91.94 85 TRP A O 1
ATOM 712 N N . ALA A 1 86 ? -7.769 2.194 -5.360 1.00 90.06 86 ALA A N 1
ATOM 713 C CA . ALA A 1 86 ? -8.597 1.012 -5.135 1.00 90.06 86 ALA A CA 1
ATOM 714 C C . ALA A 1 86 ? -9.954 1.329 -4.467 1.00 90.06 86 ALA A C 1
ATOM 716 O O . ALA A 1 86 ? -10.717 0.407 -4.176 1.00 90.06 86 ALA A O 1
ATOM 717 N N . GLY A 1 87 ? -10.255 2.605 -4.183 1.00 90.00 87 GLY A N 1
ATOM 718 C CA . GLY A 1 87 ? -11.463 3.020 -3.462 1.00 90.00 87 GLY A CA 1
ATOM 719 C C . GLY A 1 87 ? -11.466 2.618 -1.981 1.00 90.00 87 GLY A C 1
ATOM 720 O O . GLY A 1 87 ? -12.527 2.494 -1.372 1.00 90.00 87 GLY A O 1
ATOM 721 N N . LYS A 1 88 ? -10.284 2.384 -1.410 1.00 91.31 88 LYS A N 1
ATOM 722 C CA . LYS A 1 88 ? -10.032 1.991 -0.019 1.00 91.31 88 LYS A CA 1
ATOM 723 C C . LYS A 1 88 ? -9.307 3.117 0.731 1.00 91.31 88 LYS A C 1
ATOM 725 O O . LYS A 1 88 ? -9.094 4.214 0.219 1.00 91.31 88 LYS A O 1
ATOM 730 N N . ARG A 1 89 ? -8.902 2.838 1.969 1.00 89.75 89 ARG A N 1
ATOM 731 C CA . ARG A 1 89 ? -8.007 3.688 2.766 1.00 89.75 89 ARG A CA 1
ATOM 732 C C . ARG A 1 89 ? -7.033 2.827 3.558 1.00 89.75 89 ARG A C 1
ATOM 734 O O . ARG A 1 89 ? -7.292 1.644 3.765 1.00 89.75 89 ARG A O 1
ATOM 741 N N . LEU A 1 90 ? -5.944 3.428 4.030 1.00 88.12 90 LEU A N 1
ATOM 742 C CA . LEU A 1 90 ? -5.092 2.771 5.018 1.00 88.12 90 LEU A CA 1
ATOM 743 C C . LEU A 1 90 ? -5.850 2.632 6.354 1.00 88.12 90 LEU A C 1
ATOM 745 O O . LEU A 1 90 ? -6.610 3.544 6.719 1.00 88.12 90 LEU A O 1
ATOM 749 N N . PRO A 1 91 ? -5.668 1.511 7.075 1.00 85.38 91 PRO A N 1
ATOM 750 C CA . PRO A 1 91 ? -6.187 1.379 8.426 1.00 85.38 91 PRO A CA 1
ATOM 751 C C . PRO A 1 91 ? -5.478 2.374 9.348 1.00 85.38 91 PRO A C 1
ATOM 753 O O . PRO A 1 91 ? -4.320 2.744 9.133 1.00 85.38 91 PRO A O 1
ATOM 756 N N . THR A 1 92 ? -6.180 2.816 10.383 1.00 86.00 92 THR A N 1
ATOM 757 C CA . THR A 1 92 ? -5.543 3.504 11.509 1.00 86.00 92 THR A CA 1
ATOM 758 C C . THR A 1 92 ? -4.738 2.503 12.341 1.00 86.00 92 THR A C 1
ATOM 760 O O . THR A 1 92 ? -4.996 1.302 12.284 1.00 86.00 92 THR A O 1
ATOM 763 N N . GLU A 1 93 ? -3.781 2.979 13.140 1.00 81.31 93 GLU A N 1
ATOM 764 C CA . GLU A 1 93 ? -2.997 2.115 14.039 1.00 81.31 93 GLU A CA 1
ATOM 765 C C . GLU A 1 93 ? -3.906 1.298 14.970 1.00 81.31 93 GLU A C 1
ATOM 767 O O . GLU A 1 93 ? -3.739 0.091 15.082 1.00 81.31 93 GLU A O 1
ATOM 772 N N . ALA A 1 94 ? -4.956 1.919 15.518 1.00 80.00 94 ALA A N 1
ATOM 773 C CA . ALA A 1 94 ? -5.929 1.241 16.373 1.00 80.00 94 ALA A CA 1
ATOM 774 C C . ALA A 1 94 ? -6.757 0.169 15.634 1.00 80.00 94 ALA A C 1
ATOM 776 O O . ALA A 1 94 ? -7.047 -0.881 16.202 1.00 80.00 94 ALA A O 1
ATOM 777 N N . GLU A 1 95 ? -7.146 0.409 14.377 1.00 81.94 95 GLU A N 1
ATOM 778 C CA . GLU A 1 95 ? -7.831 -0.601 13.551 1.00 81.94 95 GLU A CA 1
ATOM 779 C C . GLU A 1 95 ? -6.902 -1.768 13.215 1.00 81.94 95 GLU A C 1
ATOM 781 O O . GLU A 1 95 ? -7.330 -2.921 13.233 1.00 81.94 95 GLU A O 1
ATOM 786 N N . TRP A 1 96 ? -5.629 -1.475 12.944 1.00 80.94 96 TRP A N 1
ATOM 787 C CA . TRP A 1 96 ? -4.625 -2.489 12.649 1.00 80.94 96 TRP A CA 1
ATOM 788 C C . TRP A 1 96 ? -4.304 -3.347 13.878 1.00 80.94 96 TRP A C 1
ATOM 790 O O . TRP A 1 96 ? -4.331 -4.572 13.784 1.00 80.94 96 TRP A O 1
ATOM 800 N N . GLU A 1 97 ? -4.086 -2.729 15.043 1.00 79.19 97 GLU A N 1
ATOM 801 C CA . GLU A 1 97 ? -3.907 -3.436 16.316 1.00 79.19 97 GLU A CA 1
ATOM 802 C C . GLU A 1 97 ? -5.126 -4.298 16.659 1.00 79.19 97 GLU A C 1
ATOM 804 O O . GLU A 1 97 ? -4.967 -5.447 17.065 1.00 79.19 97 GLU A O 1
ATOM 809 N N . TYR A 1 98 ? -6.344 -3.781 16.458 1.00 78.75 98 TYR A N 1
ATOM 810 C CA . TYR A 1 98 ? -7.566 -4.549 16.686 1.00 78.75 98 TYR A CA 1
ATOM 811 C C . TYR A 1 98 ? -7.654 -5.764 15.754 1.00 78.75 98 TYR A C 1
ATOM 813 O O . TYR A 1 98 ? -7.893 -6.872 16.222 1.00 78.75 98 TYR A O 1
ATOM 821 N N . ALA A 1 99 ? -7.426 -5.585 14.450 1.00 77.44 99 ALA A N 1
ATOM 822 C CA . ALA A 1 99 ? -7.473 -6.686 13.490 1.00 77.44 99 ALA A CA 1
ATOM 823 C C . ALA A 1 99 ? -6.399 -7.751 13.774 1.00 77.44 99 ALA A C 1
ATOM 825 O O . ALA A 1 99 ? -6.699 -8.940 13.743 1.00 77.44 99 ALA A O 1
ATOM 826 N N . ALA A 1 100 ? -5.173 -7.337 14.110 1.00 76.94 100 ALA A N 1
ATOM 827 C CA . ALA A 1 100 ? -4.075 -8.249 14.427 1.00 76.94 100 ALA A CA 1
ATOM 828 C C . ALA A 1 100 ? -4.251 -8.969 15.775 1.00 76.94 100 ALA A C 1
ATOM 830 O O . ALA A 1 100 ? -3.744 -10.073 15.945 1.00 76.94 100 ALA A O 1
ATOM 831 N N . ALA A 1 101 ? -4.952 -8.360 16.736 1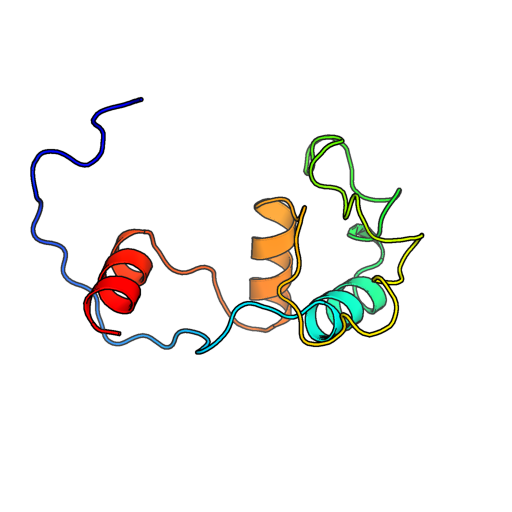.00 73.25 101 ALA A N 1
ATOM 832 C CA . ALA A 1 101 ? -5.213 -8.961 18.045 1.00 73.25 101 ALA A CA 1
ATOM 833 C C . ALA A 1 101 ? -6.386 -9.957 18.046 1.00 73.25 101 ALA A C 1
ATOM 835 O O . ALA A 1 101 ? -6.518 -10.736 18.991 1.00 73.25 101 ALA A O 1
ATOM 836 N N . VAL A 1 102 ? -7.266 -9.888 17.042 1.00 62.97 102 VAL A N 1
ATOM 837 C CA . VAL A 1 102 ? -8.496 -10.695 16.957 1.00 62.97 102 VAL A CA 1
ATOM 838 C C . VAL A 1 102 ? -8.385 -11.818 15.910 1.00 62.97 102 VAL A C 1
ATOM 840 O O . VAL A 1 102 ? -9.209 -12.734 15.931 1.00 62.97 102 VAL A O 1
ATOM 843 N N . ALA A 1 103 ? -7.379 -11.762 15.029 1.00 52.44 103 ALA A N 1
ATOM 844 C CA . ALA A 1 103 ? -7.014 -12.834 14.096 1.00 52.44 103 ALA A CA 1
ATOM 845 C C . ALA A 1 103 ? -6.352 -14.028 14.809 1.00 52.44 103 ALA A C 1
ATOM 847 O O . ALA A 1 103 ? -6.671 -15.178 14.426 1.00 52.44 103 ALA A O 1
#

Secondary structure (DSSP, 8-state):
---TT-S-------S----SSPPBHHHHHHHHHH-GGGSTTTS-TTT--GGGS-TT-BTTBPPTT-TTSBP-S--HHHHHHHHHHTT--PPPHHHHHHHHHH-

Foldseek 3Di:
DDPVCPDDDDDDDDDDDDDPDAQFLQLLLVVCVVPVCLWQPNPDCVQAPPQQRQVQADGSHHPPPRRRPHRPSHGPNSVQSSQVVVVHGDDDPVRVCVVVVVD

Solvent-accessible surface area (backbone atoms only — not comparable to full-atom values): 6528 Å² total; per-residue (Å²): 139,80,76,79,81,60,77,88,73,93,79,88,78,76,96,80,88,75,76,94,61,71,66,22,36,47,63,53,40,52,52,32,70,78,36,59,60,70,26,57,95,52,54,53,67,91,57,28,55,85,71,28,47,37,64,81,33,64,66,88,38,70,58,89,89,42,44,83,36,64,60,62,41,70,22,71,58,54,53,46,52,46,23,52,73,72,74,50,69,77,75,51,72,69,54,45,53,51,53,69,75,73,107

Mean predicted aligned error: 7.57 Å

Nearest PDB structures (foldseek):
  4wq8-assembly1_A  TM=2.878E-01  e=4.752E+00  Allochromatium vinosum DSM 180
  4wq7-assembly1_A  TM=2.836E-01  e=7.991E+00  Allochromatium vinosum DSM 180
  7n6g-assembly1_6B  TM=2.662E-01  e=7.017E+00  Chlamydomonas reinhardtii

pLDDT: mean 81.44, std 9.65, range [40.5, 92.75]

Sequence (103 aa):
MTNDEQPVRKAYVDAFYMDETEVTNAQFKEFLIENPRWQKGRIDSKFADAKYRLLLWTGNNYPSGEGNHPVTYVSWYSAMAYAEWAGKRLPTEAEWEYAAAVA